Protein AF-A0A967WA20-F1 (afdb_monomer_lite)

Foldseek 3Di:
DDPVVVVVVVVCVVPVVVNVVVCVVVVVVVVVVVVVVVVVVVVVVVVVVVCVVQQADPDDDDDPPPDVVVLVVVCPPPPDPHGFDKDWDKWWKDFPPDPDTDIDIDIDGPDLVPDDHQHKAFPDFDDDDDQADEAEPLRCVVVVPDAQGWMWIDDPNDTDIGGHGTYMHGPVDDHVVVVD

Sequence (180 aa):
MSIIWRKVWRDLVDNKARTLMAVLSVGVGVFALGVIYGAYDVISSCLDDIYWETVPIHVTFWVWPSDRAAEDTVSRVPGVAAVERQVDSYFLWKLEGEAGWRDGALIARADYEAQCMGLIDLVDGHWPARHTLAVERQSARHFEIPLGTSVIVDVGGRERRLSVEGIVHDYERTPPQSGG

Radius of gyration: 28.39 Å; chains: 1; bounding box: 66×50×76 Å

Structure (mmCIF, N/CA/C/O backbone):
data_AF-A0A967WA20-F1
#
_entry.id   AF-A0A967WA20-F1
#
loop_
_atom_site.group_PDB
_atom_site.id
_atom_site.type_symbol
_atom_site.label_atom_id
_atom_site.label_alt_id
_atom_site.label_comp_id
_atom_site.label_asym_id
_atom_site.label_entity_id
_atom_site.label_seq_id
_atom_site.pdbx_PDB_ins_code
_atom_site.Cartn_x
_atom_site.Cartn_y
_atom_site.Cartn_z
_atom_site.occupancy
_atom_site.B_iso_or_equiv
_atom_site.auth_seq_id
_atom_site.auth_comp_id
_atom_site.auth_asym_id
_atom_site.auth_atom_id
_atom_site.pdbx_PDB_model_num
ATOM 1 N N . MET A 1 1 ? -40.364 -7.814 49.526 1.00 58.72 1 MET A N 1
ATOM 2 C CA . MET A 1 1 ? -39.039 -7.147 49.497 1.00 58.72 1 MET A CA 1
ATOM 3 C C . MET A 1 1 ? -38.663 -6.676 50.893 1.00 58.72 1 MET A C 1
ATOM 5 O O . MET A 1 1 ? -39.436 -5.938 51.498 1.00 58.72 1 MET A O 1
ATOM 9 N N . SER A 1 2 ? -37.534 -7.165 51.419 1.00 71.81 2 SER A N 1
ATOM 10 C CA . SER A 1 2 ? -37.112 -6.963 52.811 1.00 71.81 2 SER A CA 1
ATOM 11 C C . SER A 1 2 ? -36.859 -5.482 53.132 1.00 71.81 2 SER A C 1
ATOM 13 O O . SER A 1 2 ? -36.439 -4.702 52.278 1.00 71.81 2 SER A O 1
ATOM 15 N N . ILE A 1 3 ? -37.130 -5.092 54.380 1.00 83.56 3 ILE A N 1
ATOM 16 C CA . ILE A 1 3 ? -36.982 -3.730 54.935 1.00 83.56 3 ILE A CA 1
ATOM 17 C C . ILE A 1 3 ? -35.608 -3.101 54.635 1.00 83.56 3 ILE A C 1
ATOM 19 O O . ILE A 1 3 ? -35.506 -1.887 54.463 1.00 83.56 3 ILE A O 1
ATOM 23 N N . ILE A 1 4 ? -34.577 -3.935 54.497 1.00 84.88 4 ILE A N 1
ATOM 24 C CA . ILE A 1 4 ? -33.193 -3.546 54.213 1.00 84.88 4 ILE A CA 1
ATOM 25 C C . ILE A 1 4 ? -33.092 -2.792 52.876 1.00 84.88 4 ILE A C 1
ATOM 27 O O . ILE A 1 4 ? -32.544 -1.695 52.837 1.00 84.88 4 ILE A O 1
ATOM 31 N N . TRP A 1 5 ? -33.712 -3.298 51.805 1.00 87.31 5 TRP A N 1
ATOM 32 C CA . TRP A 1 5 ? -33.683 -2.652 50.482 1.00 87.31 5 TRP A CA 1
ATOM 33 C C . TRP A 1 5 ? -34.368 -1.284 50.461 1.00 87.31 5 TRP A C 1
ATOM 35 O O . TRP A 1 5 ? -33.935 -0.372 49.759 1.00 87.31 5 TRP A O 1
ATOM 45 N N . ARG A 1 6 ? -35.424 -1.122 51.266 1.00 81.94 6 ARG A N 1
ATOM 46 C CA . ARG A 1 6 ? -36.161 0.143 51.382 1.00 81.94 6 ARG A CA 1
ATOM 47 C C . ARG A 1 6 ? -35.356 1.204 52.140 1.00 81.94 6 ARG A C 1
ATOM 49 O O . ARG A 1 6 ? -35.516 2.390 51.869 1.00 81.94 6 ARG A O 1
ATOM 56 N N . LYS A 1 7 ? -34.492 0.780 53.071 1.00 80.25 7 LYS A N 1
ATOM 57 C CA . LYS A 1 7 ? -33.565 1.659 53.795 1.00 80.25 7 LYS A CA 1
ATOM 58 C C . LYS A 1 7 ? -32.394 2.088 52.909 1.00 80.25 7 LYS A C 1
ATOM 60 O O . LYS A 1 7 ? -32.117 3.275 52.834 1.00 80.25 7 LYS A O 1
ATOM 65 N N . VAL A 1 8 ? -31.803 1.150 52.164 1.00 82.81 8 VAL A N 1
ATOM 66 C CA . VAL A 1 8 ? -30.708 1.429 51.217 1.00 82.81 8 VAL A CA 1
ATOM 67 C C . VAL A 1 8 ? -31.125 2.458 50.159 1.00 82.81 8 VAL A C 1
ATOM 69 O O . VAL A 1 8 ? -30.409 3.429 49.939 1.00 82.81 8 VAL A O 1
ATOM 72 N N . TRP A 1 9 ? -32.310 2.308 49.556 1.00 82.81 9 TRP A N 1
ATOM 73 C CA . TRP A 1 9 ? -32.829 3.293 48.596 1.00 82.81 9 TRP A CA 1
ATOM 74 C C . TRP A 1 9 ? -33.046 4.680 49.207 1.00 82.81 9 TRP A C 1
ATOM 76 O O . TRP A 1 9 ? -32.779 5.678 48.546 1.00 82.81 9 TRP A O 1
ATOM 86 N N . ARG A 1 10 ? -33.505 4.759 50.462 1.00 80.25 10 ARG A N 1
ATOM 87 C CA . ARG A 1 10 ? -33.671 6.041 51.158 1.00 80.25 10 ARG A CA 1
ATOM 88 C C . ARG A 1 10 ? -32.323 6.714 51.419 1.00 80.25 10 ARG A C 1
ATOM 90 O O . ARG A 1 10 ? -32.179 7.880 51.081 1.00 80.25 10 ARG A O 1
ATOM 97 N N . ASP A 1 11 ? -31.327 5.968 51.899 1.00 78.62 11 ASP A N 1
ATOM 98 C CA . ASP A 1 11 ? -29.974 6.496 52.140 1.00 78.62 11 ASP A CA 1
ATOM 99 C C . ASP A 1 11 ? -29.291 6.980 50.844 1.00 78.62 11 ASP A C 1
ATOM 101 O O . ASP A 1 11 ? -28.610 8.009 50.843 1.00 78.62 11 ASP A O 1
ATOM 105 N N . LEU A 1 12 ? -29.504 6.277 49.721 1.00 79.69 12 LEU A N 1
ATOM 106 C CA . LEU A 1 12 ? -29.020 6.681 48.391 1.00 79.69 12 LEU A CA 1
ATOM 107 C C . LEU A 1 12 ? -29.676 7.987 47.911 1.00 79.69 12 LEU A C 1
ATOM 109 O O . LEU A 1 12 ? -29.004 8.825 47.303 1.00 79.69 12 LEU A O 1
ATOM 113 N N . VAL A 1 13 ? -30.975 8.158 48.190 1.00 80.56 13 VAL A N 1
ATOM 114 C CA . VAL A 1 13 ? -31.768 9.343 47.824 1.00 80.56 13 VAL A CA 1
ATOM 115 C C . VAL A 1 13 ? -31.498 10.530 48.754 1.00 80.56 13 VAL A C 1
ATOM 117 O O . VAL A 1 13 ? -31.596 11.662 48.291 1.00 80.56 13 VAL A O 1
ATOM 120 N N . ASP A 1 14 ? -31.112 10.317 50.012 1.00 82.75 14 ASP A N 1
ATOM 121 C CA . ASP A 1 14 ? -30.745 11.408 50.926 1.00 82.75 14 ASP A CA 1
ATOM 122 C C . ASP A 1 14 ? -29.341 11.968 50.616 1.00 82.75 14 ASP A C 1
ATOM 124 O O . ASP A 1 14 ? -29.120 13.174 50.708 1.00 82.75 14 ASP A O 1
ATOM 128 N N . ASN A 1 15 ? -28.404 11.138 50.134 1.00 82.81 15 ASN A N 1
ATOM 129 C CA . ASN A 1 15 ? -27.039 11.548 49.760 1.00 82.81 15 ASN A CA 1
ATOM 130 C C . ASN A 1 15 ? -26.805 11.610 48.236 1.00 82.81 15 ASN A C 1
ATOM 132 O O . ASN A 1 15 ? -25.805 11.097 47.721 1.00 82.81 15 ASN A O 1
ATOM 136 N N . LYS A 1 16 ? -27.708 12.271 47.498 1.00 79.94 16 LYS A N 1
ATOM 137 C CA . LYS A 1 16 ? -27.734 12.287 46.016 1.00 79.94 16 LYS A CA 1
ATOM 138 C C . LYS A 1 16 ? -26.398 12.649 45.368 1.00 79.94 16 LYS A C 1
ATOM 140 O O . LYS A 1 16 ? -25.988 11.985 44.425 1.00 79.94 16 LYS A O 1
ATOM 145 N N . ALA A 1 17 ? -25.709 13.674 45.875 1.00 84.62 17 ALA A N 1
ATOM 146 C CA . ALA A 1 17 ? -24.453 14.144 45.288 1.00 84.62 17 ALA A CA 1
ATOM 147 C C . ALA A 1 17 ? -23.333 13.093 45.383 1.00 84.62 17 ALA A C 1
ATOM 149 O O . ALA A 1 17 ? -22.629 12.844 44.407 1.00 84.62 17 ALA A O 1
ATOM 150 N N . ARG A 1 18 ? -23.198 12.431 46.541 1.00 86.00 18 ARG A N 1
ATOM 151 C CA . ARG A 1 18 ? -22.173 11.399 46.760 1.00 86.00 18 ARG A CA 1
ATOM 152 C C . ARG A 1 18 ? -22.456 10.156 45.922 1.00 86.00 18 ARG A C 1
ATOM 154 O O . ARG A 1 18 ? -21.551 9.640 45.274 1.00 86.00 18 ARG A O 1
ATOM 161 N N . THR A 1 19 ? -23.709 9.710 45.908 1.00 87.56 19 THR A N 1
ATOM 162 C CA . THR A 1 19 ? -24.143 8.569 45.096 1.00 87.56 19 THR A CA 1
ATOM 163 C C . THR A 1 19 ? -23.937 8.836 43.607 1.00 87.56 19 THR A C 1
ATOM 165 O O . THR A 1 19 ? -23.400 7.984 42.906 1.00 87.56 19 THR A O 1
ATOM 168 N N . LEU A 1 20 ? -24.303 10.028 43.124 1.00 89.75 20 LEU A N 1
ATOM 169 C CA . LEU A 1 20 ? -24.154 10.398 41.718 1.00 89.75 20 LEU A CA 1
ATOM 170 C C . LEU A 1 20 ? -22.684 10.413 41.285 1.00 89.75 20 LEU A C 1
ATOM 172 O O . LEU A 1 20 ? -22.360 9.845 40.249 1.00 89.75 20 LEU A O 1
ATOM 176 N N . MET A 1 21 ? -21.792 11.001 42.088 1.00 90.12 21 MET A N 1
ATOM 177 C CA . MET A 1 21 ? -20.352 11.004 41.801 1.00 90.12 21 MET A CA 1
ATOM 178 C C . MET A 1 21 ? -19.774 9.587 41.741 1.00 90.12 21 MET A C 1
ATOM 180 O O . MET A 1 21 ? -18.986 9.281 40.849 1.00 90.12 21 MET A O 1
ATOM 184 N N . ALA A 1 22 ? -20.187 8.704 42.655 1.00 92.25 22 ALA A N 1
ATOM 185 C CA . ALA A 1 22 ? -19.751 7.311 42.650 1.00 92.25 22 ALA A CA 1
ATOM 186 C C . ALA A 1 22 ? -20.237 6.563 41.397 1.00 92.25 22 ALA A C 1
ATOM 188 O O . ALA A 1 22 ? -19.446 5.890 40.738 1.00 92.25 22 ALA A O 1
ATOM 189 N N . VAL A 1 23 ? -21.513 6.722 41.031 1.00 93.81 23 VAL A N 1
ATOM 190 C CA . VAL A 1 23 ? -22.091 6.106 39.825 1.00 93.81 23 VAL A CA 1
ATOM 191 C C . VAL A 1 23 ? -21.434 6.646 38.558 1.00 93.81 23 VAL A C 1
ATOM 193 O O . VAL A 1 23 ? -21.112 5.859 37.676 1.00 93.81 23 VAL A O 1
ATOM 196 N N . LEU A 1 24 ? -21.185 7.955 38.471 1.00 95.38 24 LEU A N 1
ATOM 197 C CA . LEU A 1 24 ? -20.486 8.556 37.333 1.00 95.38 24 LEU A CA 1
ATOM 198 C C . LEU A 1 24 ? -19.042 8.064 37.229 1.00 95.38 24 LEU A C 1
ATOM 200 O O . LEU A 1 24 ? -18.604 7.751 36.132 1.00 95.38 24 LEU A O 1
ATOM 204 N N . SER A 1 25 ? -18.323 7.935 38.345 1.00 96.38 25 SER A N 1
ATOM 205 C CA . SER A 1 25 ? -16.953 7.407 38.352 1.00 96.38 25 SER A CA 1
ATOM 206 C C . SER A 1 25 ? -16.892 5.978 37.798 1.00 96.38 25 SER A C 1
ATOM 208 O O . SER A 1 25 ? -16.121 5.691 36.881 1.00 96.38 25 SER A O 1
AT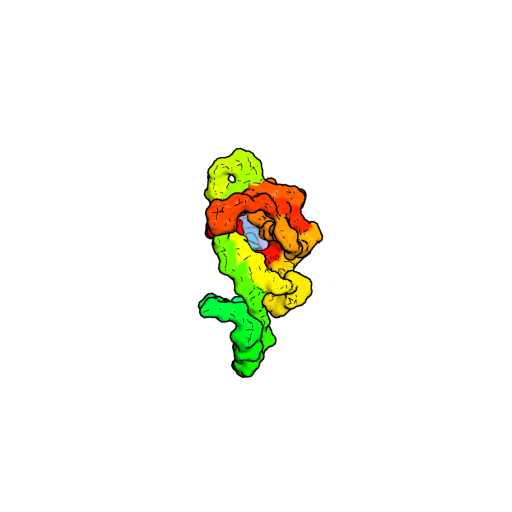OM 210 N N . VAL A 1 26 ? -17.777 5.097 38.278 1.00 96.25 26 VAL A N 1
ATOM 211 C CA . VAL A 1 26 ? -17.884 3.722 37.764 1.00 96.25 26 VAL A CA 1
ATOM 212 C C . VAL A 1 26 ? -18.357 3.715 36.308 1.00 96.25 26 VAL A C 1
ATOM 214 O O . VAL A 1 26 ? -17.804 2.988 35.486 1.00 96.25 26 VAL A O 1
ATOM 217 N N . GLY A 1 27 ? -19.344 4.547 35.970 1.00 97.44 27 GLY A N 1
ATOM 218 C CA . GLY A 1 27 ? -19.904 4.653 34.625 1.00 97.44 27 GLY A CA 1
ATOM 219 C C . GLY A 1 27 ? -18.874 5.096 33.590 1.00 97.44 27 GLY A C 1
ATOM 220 O O . GLY A 1 27 ? -18.773 4.471 32.541 1.00 97.44 27 GLY A O 1
ATOM 221 N N . VAL A 1 28 ? -18.062 6.109 33.902 1.00 97.81 28 VAL A N 1
ATOM 222 C CA . VAL A 1 28 ? -16.959 6.565 33.042 1.00 97.81 28 VAL A CA 1
ATOM 223 C C . VAL A 1 28 ? -15.910 5.467 32.881 1.00 97.81 28 VAL A C 1
ATOM 225 O O . VAL A 1 28 ? -15.443 5.248 31.768 1.00 97.81 28 VAL A O 1
ATOM 228 N N . GLY A 1 29 ? -15.579 4.735 33.951 1.00 97.19 29 GLY A N 1
ATOM 229 C CA . GLY A 1 29 ? -14.639 3.614 33.880 1.00 97.19 29 GLY A CA 1
ATOM 230 C C . GLY A 1 29 ? -15.113 2.498 32.944 1.00 97.19 29 GLY A C 1
ATOM 231 O O . GLY A 1 29 ? -14.375 2.074 32.057 1.00 97.19 29 GLY A O 1
ATOM 232 N N . VAL A 1 30 ? -16.364 2.056 33.089 1.00 97.19 30 VAL A N 1
ATOM 233 C CA . VAL A 1 30 ? -16.944 1.010 32.229 1.00 97.19 30 VAL A CA 1
ATOM 234 C C . VAL A 1 30 ? -17.129 1.506 30.793 1.00 97.19 30 VAL A C 1
ATOM 236 O O . VAL A 1 30 ? -16.850 0.765 29.852 1.00 97.19 30 VAL A O 1
ATOM 239 N N . PHE A 1 31 ? -17.544 2.761 30.607 1.00 97.50 31 PHE A N 1
ATOM 240 C CA . PHE A 1 31 ? -17.657 3.374 29.285 1.00 97.50 31 PHE A CA 1
ATOM 241 C C . PHE A 1 31 ? -16.303 3.427 28.572 1.00 97.50 31 PHE A C 1
ATOM 243 O O . PHE A 1 31 ? -16.213 3.026 27.415 1.00 97.50 31 PHE A O 1
ATOM 250 N N . ALA A 1 32 ? -15.244 3.853 29.267 1.00 97.81 32 ALA A N 1
ATOM 251 C CA . ALA A 1 32 ? -13.896 3.889 28.711 1.00 97.81 32 ALA A CA 1
ATOM 252 C C . ALA A 1 32 ? -13.434 2.496 28.257 1.00 97.81 32 ALA A C 1
ATOM 254 O O . ALA A 1 32 ? -12.915 2.364 27.153 1.00 97.81 32 ALA A O 1
ATOM 255 N N . LEU A 1 33 ? -13.687 1.451 29.053 1.00 97.75 33 LEU A N 1
ATOM 256 C CA . LEU A 1 33 ? -13.398 0.070 28.650 1.00 97.75 33 LEU A CA 1
ATOM 257 C C . LEU A 1 33 ? -14.186 -0.333 27.398 1.00 97.75 33 LEU A C 1
ATOM 259 O O . LEU A 1 33 ? -13.605 -0.887 26.470 1.00 97.75 33 LEU A O 1
ATOM 263 N N . GLY A 1 34 ? -15.483 -0.015 27.340 1.00 97.44 34 GLY A N 1
ATOM 264 C CA . GLY A 1 34 ? -16.317 -0.291 26.168 1.00 97.44 34 GLY A CA 1
ATOM 265 C C . GLY A 1 34 ? -15.801 0.389 24.898 1.00 97.44 34 GLY A C 1
ATOM 266 O O . GLY A 1 34 ? -15.741 -0.245 23.849 1.00 97.44 34 GLY A O 1
ATOM 267 N N . VAL A 1 35 ? -15.364 1.648 24.999 1.00 97.88 35 VAL A N 1
ATOM 268 C CA . VAL A 1 35 ? -14.760 2.380 23.876 1.00 97.88 35 VAL A CA 1
ATOM 269 C C . VAL A 1 35 ? -13.436 1.749 23.450 1.00 97.88 35 VAL A C 1
ATOM 271 O O . VAL A 1 35 ? -13.215 1.591 22.255 1.00 97.88 35 VAL A O 1
ATOM 274 N N . ILE A 1 36 ? -12.574 1.357 24.393 1.00 97.50 36 ILE A N 1
ATOM 275 C CA . ILE A 1 36 ? -11.279 0.730 24.079 1.00 97.50 36 ILE A CA 1
ATOM 276 C C . ILE A 1 36 ? -11.483 -0.594 23.339 1.00 97.50 36 ILE A C 1
ATOM 278 O O . ILE A 1 36 ? -10.894 -0.793 22.279 1.00 97.50 36 ILE A O 1
ATOM 282 N N . TYR A 1 37 ? -12.331 -1.482 23.863 1.00 97.69 37 TYR A N 1
ATOM 283 C CA . TYR A 1 37 ? -12.590 -2.771 23.220 1.00 97.69 37 TYR A CA 1
ATOM 284 C C . TYR A 1 37 ? -13.328 -2.617 21.890 1.00 97.69 37 TYR A C 1
ATOM 286 O O . TYR A 1 37 ? -12.989 -3.305 20.934 1.00 97.69 37 TYR A O 1
ATOM 294 N N . GLY A 1 38 ? -14.281 -1.686 21.800 1.00 96.94 38 GLY A N 1
ATOM 295 C CA . GLY A 1 38 ? -14.970 -1.395 20.545 1.00 96.94 38 GLY A CA 1
ATOM 296 C C . GLY A 1 38 ? -14.025 -0.846 19.476 1.00 96.94 38 GLY A C 1
ATOM 297 O O . GLY A 1 38 ? -14.076 -1.276 18.330 1.00 96.94 38 GLY A O 1
ATOM 298 N N . ALA A 1 39 ? -13.121 0.063 19.847 1.00 96.94 39 ALA A N 1
ATOM 299 C CA . ALA A 1 39 ? -12.110 0.577 18.930 1.00 96.94 39 ALA A CA 1
ATOM 300 C C . ALA A 1 39 ? -11.133 -0.521 18.488 1.00 96.94 39 ALA A C 1
ATOM 302 O O . ALA A 1 39 ? -10.791 -0.580 17.311 1.00 96.94 39 ALA A O 1
ATOM 303 N N . TYR A 1 40 ? -10.712 -1.394 19.408 1.00 96.62 40 TYR A N 1
ATOM 304 C CA . TYR A 1 40 ? -9.846 -2.528 19.088 1.00 96.62 40 TYR A CA 1
ATOM 305 C C . TYR A 1 40 ? -10.489 -3.453 18.050 1.00 96.62 40 TYR A C 1
ATOM 307 O O . TYR A 1 40 ? -9.868 -3.738 17.035 1.00 96.62 40 TYR A O 1
ATOM 315 N N . ASP A 1 41 ? -11.745 -3.848 18.262 1.00 96.69 41 ASP A N 1
ATOM 316 C CA . ASP A 1 41 ? -12.470 -4.756 17.366 1.00 96.69 41 ASP A CA 1
ATOM 317 C C . ASP A 1 41 ? -12.628 -4.173 15.952 1.00 96.69 41 ASP A C 1
ATOM 319 O O . ASP A 1 41 ? -12.353 -4.840 14.954 1.00 96.69 41 ASP A O 1
ATOM 323 N N . VAL A 1 42 ? -12.978 -2.883 15.865 1.00 96.44 42 VAL A N 1
ATOM 324 C CA . VAL A 1 42 ? -13.100 -2.169 14.586 1.00 96.44 42 VAL A CA 1
ATOM 325 C C . VAL A 1 42 ? -11.754 -2.057 13.873 1.00 96.44 42 VAL A C 1
ATOM 327 O O . VAL A 1 42 ? -11.681 -2.306 12.671 1.00 96.44 42 VAL A O 1
ATOM 330 N N . ILE A 1 43 ? -10.688 -1.679 14.586 1.00 95.81 43 ILE A N 1
ATOM 331 C CA . ILE A 1 43 ? -9.356 -1.523 13.986 1.00 95.81 43 ILE A CA 1
ATOM 332 C C . ILE A 1 43 ? -8.823 -2.876 13.517 1.00 95.81 43 ILE A C 1
ATOM 334 O O . ILE A 1 43 ? -8.343 -2.966 12.393 1.00 95.81 43 ILE A O 1
ATOM 338 N N . SER A 1 44 ? -8.921 -3.919 14.343 1.00 94.75 44 SER A N 1
ATOM 339 C CA . SER A 1 44 ? -8.454 -5.260 13.989 1.00 94.75 44 SER A CA 1
ATOM 340 C C . SER A 1 44 ? -9.194 -5.817 12.778 1.00 94.75 44 SER A C 1
ATOM 342 O O . SER A 1 44 ? -8.541 -6.261 11.842 1.00 94.75 44 SER A O 1
ATOM 344 N N . SER A 1 45 ? -10.524 -5.708 12.748 1.00 94.50 45 SER A N 1
ATOM 345 C CA . SER A 1 45 ? -11.314 -6.194 11.609 1.00 94.50 45 SER A CA 1
ATOM 346 C C . SER A 1 45 ? -10.967 -5.445 10.320 1.00 94.50 45 SER A C 1
ATOM 348 O O . SER A 1 45 ? -10.744 -6.059 9.286 1.00 94.50 45 SER A O 1
ATOM 350 N N . CYS A 1 46 ? -10.835 -4.117 10.393 1.00 92.81 46 CYS A N 1
ATOM 351 C CA . CYS A 1 46 ? -10.460 -3.295 9.243 1.00 92.81 46 CYS A CA 1
ATOM 352 C C . CYS A 1 46 ? -9.051 -3.626 8.724 1.00 92.81 46 CYS A C 1
ATOM 354 O O . CYS A 1 46 ? -8.831 -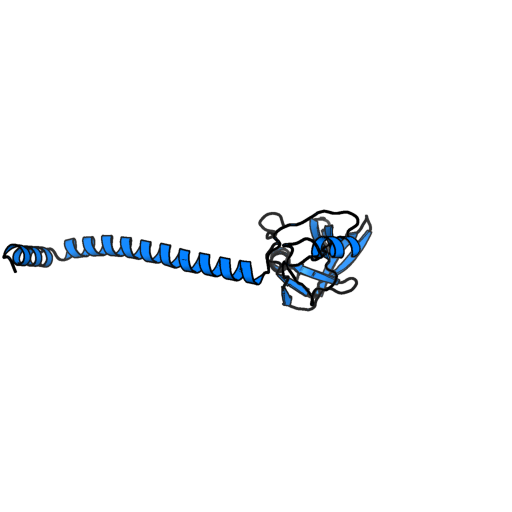3.675 7.518 1.00 92.81 46 CYS A O 1
ATOM 356 N N . LEU A 1 47 ? -8.089 -3.863 9.623 1.00 89.94 47 LEU A N 1
ATOM 357 C CA . LEU A 1 47 ? -6.733 -4.252 9.233 1.00 89.94 47 LEU A CA 1
ATOM 358 C C . LEU A 1 47 ? -6.695 -5.636 8.585 1.00 89.94 47 LEU A C 1
ATOM 360 O O . LEU A 1 47 ? -5.961 -5.807 7.616 1.00 89.94 47 LEU A O 1
ATOM 364 N N . ASP A 1 48 ? -7.476 -6.593 9.087 1.00 90.38 48 ASP A N 1
ATOM 365 C CA . ASP A 1 48 ? -7.580 -7.925 8.489 1.00 90.38 48 ASP A CA 1
ATOM 366 C C . ASP A 1 48 ? -8.212 -7.855 7.092 1.00 90.38 48 ASP A C 1
ATOM 368 O O . ASP A 1 48 ? -7.685 -8.460 6.157 1.00 90.38 48 ASP A O 1
ATOM 372 N N . ASP A 1 49 ? -9.285 -7.078 6.926 1.00 89.62 49 ASP A N 1
ATOM 373 C CA . ASP A 1 49 ? -9.933 -6.877 5.627 1.00 89.62 49 ASP A CA 1
ATOM 374 C C . ASP A 1 49 ? -8.950 -6.271 4.613 1.00 89.62 49 ASP A C 1
ATOM 376 O O . ASP A 1 49 ? -8.738 -6.841 3.541 1.00 89.62 49 ASP A O 1
ATOM 380 N N . ILE A 1 50 ? -8.263 -5.183 4.986 1.00 86.25 50 ILE A N 1
ATOM 381 C CA . ILE A 1 50 ? -7.238 -4.553 4.139 1.00 86.25 50 ILE A CA 1
ATOM 382 C C . ILE A 1 50 ? -6.116 -5.547 3.822 1.00 86.25 50 ILE A C 1
ATOM 384 O O . ILE A 1 50 ? -5.667 -5.629 2.682 1.00 86.25 50 ILE A O 1
ATOM 388 N N . TYR A 1 51 ? -5.655 -6.321 4.808 1.00 85.56 51 TYR A N 1
ATOM 389 C CA . TYR A 1 51 ? -4.587 -7.295 4.600 1.00 85.56 51 TYR A CA 1
ATOM 390 C C . TYR A 1 51 ? -4.972 -8.332 3.540 1.00 85.56 51 TYR A C 1
ATOM 392 O O . TYR A 1 51 ? -4.183 -8.593 2.633 1.00 85.56 51 TYR A O 1
ATOM 400 N N . TRP A 1 52 ? -6.186 -8.883 3.595 1.00 86.88 52 TRP A N 1
ATOM 401 C CA . TRP A 1 52 ? -6.636 -9.886 2.627 1.00 86.88 52 TRP A CA 1
ATOM 402 C C . TRP A 1 52 ? -6.987 -9.309 1.251 1.00 86.88 52 TRP A C 1
ATOM 404 O O . TRP A 1 52 ? -6.786 -10.003 0.253 1.00 86.88 52 TRP A O 1
ATOM 414 N N . GLU A 1 53 ? -7.440 -8.055 1.168 1.00 86.62 53 GLU A N 1
ATOM 415 C CA . GLU A 1 53 ? -7.695 -7.363 -0.106 1.00 86.62 53 GLU A CA 1
ATOM 416 C C . GLU A 1 53 ? -6.424 -7.195 -0.952 1.00 86.62 53 GLU A C 1
ATOM 418 O O . GLU A 1 53 ? -6.492 -7.241 -2.179 1.00 86.62 53 GLU A O 1
ATOM 423 N N . THR A 1 54 ? -5.252 -7.087 -0.318 1.00 82.88 54 THR A N 1
ATOM 424 C CA . THR A 1 54 ? -3.967 -6.930 -1.030 1.00 82.88 54 THR A CA 1
ATOM 425 C C . THR A 1 54 ? -3.430 -8.219 -1.654 1.00 82.88 54 THR A C 1
ATOM 427 O O . THR A 1 54 ? -2.470 -8.163 -2.423 1.00 82.88 54 THR A O 1
ATOM 430 N N . VAL A 1 55 ? -4.031 -9.378 -1.345 1.00 89.38 55 VAL A N 1
ATOM 431 C CA . VAL A 1 55 ? -3.522 -10.714 -1.711 1.00 89.38 55 VAL A CA 1
ATOM 432 C C . VAL A 1 55 ? -2.040 -10.850 -1.309 1.00 89.38 55 VAL A C 1
ATOM 434 O O . VAL A 1 55 ? -1.149 -10.821 -2.161 1.00 89.38 55 VAL A O 1
ATOM 437 N N . PRO A 1 56 ? -1.754 -10.946 -0.000 1.00 85.88 56 PRO A N 1
ATOM 438 C CA . PRO A 1 56 ? -0.432 -10.676 0.554 1.00 85.88 56 PRO A CA 1
ATOM 439 C C . PRO A 1 56 ? 0.619 -11.687 0.093 1.00 85.88 56 PRO A C 1
ATOM 441 O O . PRO A 1 56 ? 0.355 -12.891 -0.014 1.00 85.88 56 PRO A O 1
ATOM 444 N N . ILE A 1 57 ? 1.850 -11.217 -0.113 1.00 88.31 57 ILE A N 1
ATOM 445 C CA . ILE A 1 57 ? 2.962 -12.091 -0.483 1.00 88.31 57 ILE A CA 1
ATOM 446 C C . ILE A 1 57 ? 3.451 -12.848 0.758 1.00 88.31 57 ILE A C 1
ATOM 448 O O . ILE A 1 57 ? 3.996 -12.280 1.703 1.00 88.31 57 ILE A O 1
ATOM 452 N N . HIS A 1 58 ? 3.279 -14.171 0.761 1.00 88.50 58 HIS A N 1
ATOM 453 C CA . HIS A 1 58 ? 3.706 -15.009 1.888 1.00 88.50 58 HIS A CA 1
ATOM 454 C C . HIS A 1 58 ? 5.195 -15.361 1.863 1.00 88.50 58 HIS A C 1
ATOM 456 O O . HIS A 1 58 ? 5.798 -15.580 2.915 1.00 88.50 58 HIS A O 1
ATOM 462 N N . VAL A 1 59 ? 5.785 -15.480 0.671 1.00 88.19 59 VAL A N 1
ATOM 463 C CA . VAL A 1 59 ? 7.179 -15.897 0.499 1.00 88.19 59 VAL A CA 1
ATOM 464 C C . VAL A 1 59 ? 7.798 -15.145 -0.670 1.00 88.19 59 VAL A C 1
ATOM 466 O O . VAL A 1 59 ? 7.340 -15.267 -1.802 1.00 88.19 59 VAL A O 1
ATOM 469 N N . THR A 1 60 ? 8.894 -14.441 -0.396 1.00 88.75 60 THR A N 1
ATOM 470 C CA . THR A 1 60 ? 9.678 -13.728 -1.408 1.00 88.75 60 THR A CA 1
ATOM 471 C C . THR A 1 60 ? 11.024 -14.413 -1.588 1.00 88.75 60 THR A C 1
ATOM 473 O O . THR A 1 60 ? 11.764 -14.617 -0.623 1.00 88.75 60 THR A O 1
ATOM 476 N N . PHE A 1 61 ? 11.365 -14.747 -2.831 1.00 87.12 61 PHE A N 1
ATOM 477 C CA . PHE A 1 61 ? 12.668 -15.304 -3.178 1.00 87.12 61 PHE A CA 1
ATOM 478 C C . PHE A 1 61 ? 13.484 -14.306 -3.992 1.00 87.12 61 PHE A C 1
ATOM 480 O O . PHE A 1 61 ? 13.035 -13.799 -5.016 1.00 87.12 61 PHE A O 1
ATOM 487 N N . TRP A 1 62 ? 14.728 -14.093 -3.573 1.00 85.69 62 TRP A N 1
ATOM 488 C CA . TRP A 1 62 ? 15.705 -13.310 -4.320 1.00 85.69 62 TRP A CA 1
ATOM 489 C C . TRP A 1 62 ? 16.523 -14.246 -5.199 1.00 85.69 62 TRP A C 1
ATOM 491 O O . TRP A 1 62 ? 17.413 -14.945 -4.714 1.00 85.69 62 TRP A O 1
ATOM 501 N N . VAL A 1 63 ? 16.196 -14.295 -6.490 1.00 84.50 63 VAL A N 1
ATOM 502 C CA . VAL A 1 63 ? 16.829 -15.216 -7.441 1.00 84.50 63 VAL A CA 1
ATOM 503 C C . VAL A 1 63 ? 17.363 -14.448 -8.640 1.00 84.50 63 VAL A C 1
ATOM 505 O O . VAL A 1 63 ? 16.701 -13.562 -9.179 1.00 84.50 63 VAL A O 1
ATOM 508 N N . TRP A 1 64 ? 18.565 -14.821 -9.075 1.00 78.94 64 TRP A N 1
ATOM 509 C CA . TRP A 1 64 ? 19.161 -14.345 -10.314 1.00 78.94 64 TRP A CA 1
ATOM 510 C C . TRP A 1 64 ? 19.697 -15.536 -11.118 1.00 78.94 64 TRP A C 1
ATOM 512 O O . TRP A 1 64 ? 20.537 -16.271 -10.592 1.00 78.94 64 TRP A O 1
ATOM 522 N N . PRO A 1 65 ? 19.284 -15.734 -12.383 1.00 79.25 65 PRO A N 1
ATOM 523 C CA . PRO A 1 65 ? 18.295 -14.966 -13.150 1.00 79.25 65 PRO A CA 1
ATOM 524 C C . PRO A 1 65 ? 16.839 -15.296 -12.762 1.00 79.25 65 PRO A C 1
ATOM 526 O O . PRO A 1 65 ? 16.527 -16.438 -12.438 1.00 79.25 65 PRO A O 1
ATOM 529 N N . SER A 1 66 ? 15.943 -14.306 -12.835 1.00 77.81 66 SER A N 1
ATOM 530 C CA . SER A 1 66 ? 14.492 -14.501 -12.698 1.00 77.81 66 SER A CA 1
ATOM 531 C C . SER A 1 66 ? 13.848 -14.630 -14.083 1.00 77.81 66 SER A C 1
ATOM 533 O O . SER A 1 66 ? 13.438 -13.651 -14.710 1.00 77.81 66 SER A O 1
ATOM 535 N N . ASP A 1 67 ? 13.827 -15.851 -14.614 1.00 83.19 67 ASP A N 1
ATOM 536 C CA . ASP A 1 67 ? 13.196 -16.164 -15.895 1.00 83.19 67 ASP A CA 1
ATOM 537 C C . ASP A 1 67 ? 11.786 -16.752 -15.714 1.00 83.19 67 ASP A C 1
ATOM 539 O O . ASP A 1 67 ? 11.392 -17.182 -14.630 1.00 83.19 67 ASP A O 1
ATOM 543 N N . ARG A 1 68 ? 11.001 -16.772 -16.799 1.00 83.25 68 ARG A N 1
ATOM 544 C CA . ARG A 1 68 ? 9.663 -17.390 -16.784 1.00 83.25 68 ARG A CA 1
ATOM 545 C C . ARG A 1 68 ? 9.712 -18.893 -16.492 1.00 83.25 68 ARG A C 1
ATOM 547 O O . ARG A 1 68 ? 8.751 -19.439 -15.971 1.00 83.25 68 ARG A O 1
ATOM 554 N N . ALA A 1 69 ? 10.818 -19.569 -16.807 1.00 85.31 69 ALA A N 1
ATOM 555 C CA . ALA A 1 69 ? 10.954 -20.997 -16.532 1.00 85.31 69 ALA A CA 1
ATOM 556 C C . ALA A 1 69 ? 11.025 -21.288 -15.022 1.00 85.31 69 ALA A C 1
ATOM 558 O O . ALA A 1 69 ? 10.443 -22.275 -14.564 1.00 85.31 69 ALA A O 1
ATOM 559 N N . ALA A 1 70 ? 11.695 -20.433 -14.241 1.00 83.38 70 ALA A N 1
ATOM 560 C CA . ALA A 1 70 ? 11.695 -20.527 -12.784 1.00 83.38 70 ALA A CA 1
ATOM 561 C C . ALA A 1 70 ? 10.288 -20.315 -12.200 1.00 83.38 70 ALA A C 1
ATOM 56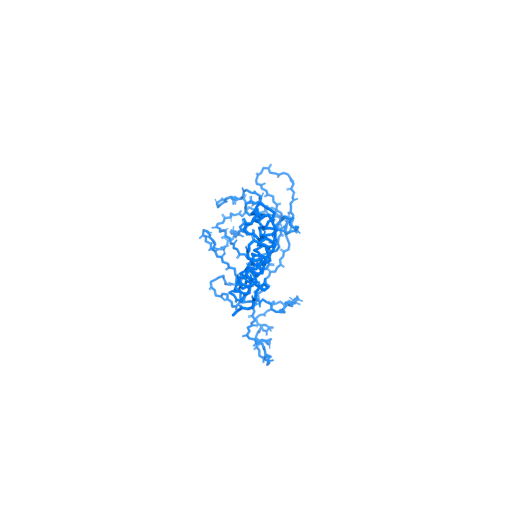3 O O . ALA A 1 70 ? 9.847 -21.108 -11.369 1.00 83.38 70 ALA A O 1
ATOM 564 N N . GLU A 1 71 ? 9.558 -19.309 -12.685 1.00 85.81 71 GLU A N 1
ATOM 565 C CA . GLU A 1 71 ? 8.166 -19.029 -12.299 1.00 85.81 71 GLU A CA 1
ATOM 566 C C . GLU A 1 71 ? 7.236 -20.227 -12.583 1.00 85.81 71 GLU A C 1
ATOM 568 O O . GLU A 1 71 ? 6.534 -20.711 -11.691 1.00 85.81 71 GLU A O 1
ATOM 573 N N . ASP A 1 72 ? 7.317 -20.794 -13.791 1.00 87.19 72 ASP A N 1
ATOM 574 C CA . ASP A 1 72 ? 6.570 -21.992 -14.201 1.00 87.19 72 ASP A CA 1
ATOM 575 C C . ASP A 1 72 ? 6.925 -23.235 -13.371 1.00 87.19 72 ASP A C 1
ATOM 577 O O . ASP A 1 72 ? 6.117 -24.154 -13.224 1.00 87.19 72 ASP A O 1
ATOM 581 N N . THR A 1 73 ? 8.148 -23.304 -12.848 1.00 88.31 73 THR A N 1
ATOM 582 C CA . THR A 1 73 ? 8.588 -24.425 -12.013 1.00 88.31 73 THR A CA 1
ATOM 583 C C . THR A 1 73 ? 8.007 -24.312 -10.608 1.00 88.31 73 THR A C 1
ATOM 585 O O . THR A 1 73 ? 7.495 -25.298 -10.078 1.00 88.31 73 THR A O 1
ATOM 588 N N . VAL A 1 74 ? 8.049 -23.115 -10.015 1.00 88.00 74 VAL A N 1
ATOM 589 C CA . VAL A 1 74 ? 7.529 -22.866 -8.662 1.00 88.00 74 VAL A CA 1
ATOM 590 C C . VAL A 1 74 ? 6.004 -22.964 -8.633 1.00 88.00 74 VAL A C 1
ATOM 592 O O . VAL A 1 74 ? 5.458 -23.563 -7.711 1.00 88.00 74 VAL A O 1
ATOM 595 N N . SER A 1 75 ? 5.310 -22.479 -9.666 1.00 89.00 75 SER A N 1
ATOM 596 C CA . SER A 1 75 ? 3.842 -22.566 -9.755 1.00 89.00 75 SER A CA 1
ATOM 597 C C . SER A 1 75 ? 3.307 -24.003 -9.810 1.00 89.00 75 SER A C 1
ATOM 599 O O . SER A 1 75 ? 2.148 -24.244 -9.483 1.00 89.00 75 SER A O 1
ATOM 601 N N . ARG A 1 76 ? 4.142 -24.987 -10.176 1.00 92.00 76 ARG A N 1
ATOM 602 C CA . ARG A 1 76 ? 3.784 -26.419 -10.181 1.00 92.00 76 ARG A CA 1
ATOM 603 C C . ARG A 1 76 ? 4.001 -27.113 -8.838 1.00 92.00 76 ARG A C 1
ATOM 605 O O . ARG A 1 76 ? 3.643 -28.285 -8.705 1.00 92.00 76 ARG A O 1
ATOM 612 N N . VAL A 1 77 ? 4.607 -26.444 -7.858 1.00 92.88 77 VAL A N 1
ATOM 613 C CA . VAL A 1 77 ? 4.824 -27.019 -6.529 1.00 92.88 77 VAL A CA 1
ATOM 614 C C . VAL A 1 77 ? 3.473 -27.139 -5.810 1.00 92.88 77 VAL A C 1
ATOM 616 O O . VAL A 1 77 ? 2.746 -26.150 -5.702 1.00 92.88 77 VAL A O 1
ATOM 619 N N . PRO A 1 78 ? 3.108 -28.327 -5.289 1.00 91.94 78 PRO A N 1
ATOM 620 C CA . PRO A 1 78 ? 1.859 -28.495 -4.557 1.00 91.94 78 PRO A CA 1
ATOM 621 C C . PRO A 1 78 ? 1.764 -27.532 -3.365 1.00 91.94 78 PRO A C 1
ATOM 623 O O . PRO A 1 78 ? 2.669 -27.482 -2.535 1.00 91.94 78 PRO A O 1
ATOM 626 N N . GLY A 1 79 ? 0.653 -26.798 -3.272 1.00 90.00 79 GLY A N 1
ATOM 627 C CA . GLY A 1 79 ? 0.408 -25.810 -2.214 1.00 90.00 79 GLY A CA 1
ATOM 628 C C . GLY A 1 79 ? 0.759 -24.365 -2.584 1.00 90.00 79 GLY A C 1
ATOM 629 O O . GLY A 1 79 ? 0.443 -23.466 -1.811 1.00 90.00 79 GLY A O 1
ATOM 630 N N . VAL A 1 80 ? 1.353 -24.120 -3.756 1.00 90.94 80 VAL A N 1
ATOM 631 C CA . VAL A 1 80 ? 1.560 -22.763 -4.282 1.00 90.94 80 VAL A CA 1
ATOM 632 C C . VAL A 1 80 ? 0.283 -22.285 -4.975 1.00 90.94 80 VAL A C 1
ATOM 634 O O . VAL A 1 80 ? -0.197 -22.931 -5.904 1.00 90.94 80 VAL A O 1
ATOM 637 N N . ALA A 1 81 ? -0.282 -21.169 -4.507 1.00 90.56 81 ALA A N 1
ATOM 638 C CA . ALA A 1 81 ? -1.514 -20.602 -5.062 1.00 90.56 81 ALA A CA 1
ATOM 639 C C . ALA A 1 81 ? -1.258 -19.733 -6.304 1.00 90.56 81 ALA A C 1
ATOM 641 O O . ALA A 1 81 ? -1.979 -19.833 -7.292 1.00 90.56 81 ALA A O 1
ATOM 642 N N . ALA A 1 82 ? -0.221 -18.899 -6.253 1.00 89.75 82 ALA A N 1
ATOM 643 C CA . ALA A 1 82 ? 0.191 -18.016 -7.333 1.00 89.75 82 ALA A CA 1
ATOM 644 C C . ALA A 1 82 ? 1.700 -17.754 -7.232 1.00 89.75 82 ALA A C 1
ATOM 646 O O . ALA A 1 82 ? 2.302 -17.970 -6.176 1.00 89.75 82 ALA A O 1
ATOM 647 N N . VAL A 1 83 ? 2.303 -17.295 -8.327 1.00 90.38 83 VAL A N 1
ATOM 648 C CA . VAL A 1 83 ? 3.692 -16.825 -8.387 1.00 90.38 83 VAL A CA 1
ATOM 649 C C . VAL A 1 83 ? 3.705 -15.594 -9.279 1.00 90.38 83 VAL A C 1
ATOM 651 O O . VAL A 1 83 ? 3.138 -15.637 -10.364 1.00 90.38 83 VAL A O 1
ATOM 654 N N . GLU A 1 84 ? 4.347 -14.520 -8.831 1.00 88.94 84 GLU A N 1
ATOM 655 C CA . GLU A 1 84 ? 4.537 -13.315 -9.633 1.00 88.94 84 GLU A CA 1
ATOM 656 C C . GLU A 1 84 ? 6.003 -12.899 -9.603 1.00 88.94 84 GLU A C 1
ATOM 658 O O . GLU A 1 84 ? 6.678 -12.979 -8.573 1.00 88.94 84 GLU A O 1
ATOM 663 N N . ARG A 1 85 ? 6.513 -12.454 -10.753 1.00 89.31 85 ARG A N 1
ATOM 664 C CA . ARG A 1 85 ? 7.883 -11.966 -10.873 1.00 89.31 85 ARG A CA 1
ATOM 665 C C . ARG A 1 85 ? 7.926 -10.448 -10.768 1.00 89.31 85 ARG A C 1
ATOM 667 O O . ARG A 1 85 ? 7.376 -9.737 -11.608 1.00 89.31 85 ARG A O 1
ATOM 674 N N . GLN A 1 86 ? 8.720 -9.975 -9.820 1.00 88.38 86 GLN A N 1
ATOM 675 C CA . GLN A 1 86 ? 9.033 -8.567 -9.627 1.00 88.38 86 GLN A CA 1
ATOM 676 C C . GLN A 1 86 ? 10.537 -8.332 -9.782 1.00 88.38 86 GLN A C 1
ATOM 678 O O . GLN A 1 86 ? 11.356 -9.207 -9.495 1.00 88.38 86 GLN A O 1
ATOM 683 N N . VAL A 1 87 ? 10.904 -7.150 -10.271 1.00 88.38 87 VAL A N 1
ATOM 684 C CA . VAL A 1 87 ? 12.278 -6.653 -10.226 1.00 88.38 87 VAL A CA 1
ATOM 685 C C . VAL A 1 87 ? 12.327 -5.512 -9.231 1.00 88.38 87 VAL A C 1
ATOM 687 O O . VAL A 1 87 ? 11.697 -4.479 -9.445 1.00 88.38 87 VAL A O 1
ATOM 690 N N . ASP A 1 88 ? 13.120 -5.698 -8.186 1.00 88.19 88 ASP A N 1
ATOM 691 C CA . ASP A 1 88 ? 13.455 -4.660 -7.225 1.00 88.19 88 ASP A CA 1
ATOM 692 C C . ASP A 1 88 ? 14.898 -4.212 -7.460 1.00 88.19 88 ASP A C 1
ATOM 694 O O . ASP A 1 88 ? 15.823 -5.027 -7.513 1.00 88.19 88 ASP A O 1
ATOM 698 N N . SER A 1 89 ? 15.097 -2.908 -7.616 1.00 86.62 89 SER A N 1
ATOM 699 C CA . SER A 1 89 ? 16.422 -2.308 -7.756 1.00 86.62 89 SER A CA 1
ATOM 700 C C . SER A 1 89 ? 16.484 -1.006 -6.983 1.00 86.62 89 SER A C 1
ATOM 702 O O . SER A 1 89 ? 15.547 -0.219 -7.012 1.00 86.62 89 SER A O 1
ATOM 704 N N . TYR A 1 90 ? 17.620 -0.727 -6.359 1.00 88.25 90 TYR A N 1
ATOM 705 C CA . TYR A 1 90 ? 17.877 0.590 -5.787 1.00 88.25 90 TYR A CA 1
ATOM 706 C C . TYR A 1 90 ? 18.481 1.513 -6.845 1.00 88.25 90 TYR A C 1
ATOM 708 O O . TYR A 1 90 ? 19.217 1.060 -7.727 1.00 88.25 90 TYR A O 1
ATOM 716 N N . PHE A 1 91 ? 18.149 2.797 -6.778 1.00 89.50 91 PHE A N 1
ATOM 717 C CA . PHE A 1 91 ? 18.680 3.833 -7.657 1.00 89.50 91 PHE A CA 1
ATOM 718 C C . PHE A 1 91 ? 18.842 5.147 -6.900 1.00 89.50 91 PHE A C 1
ATOM 720 O O . PHE A 1 91 ? 18.203 5.364 -5.874 1.00 89.50 91 PHE A O 1
ATOM 727 N N . LEU A 1 92 ? 19.690 6.031 -7.422 1.00 91.62 92 LEU A N 1
ATOM 728 C CA . LEU A 1 92 ? 19.803 7.390 -6.909 1.00 91.62 92 LEU A CA 1
ATOM 729 C C . LEU A 1 92 ? 18.911 8.319 -7.722 1.00 91.62 92 LEU A C 1
ATOM 731 O O . LEU A 1 92 ? 18.854 8.224 -8.950 1.00 91.62 92 LEU A O 1
ATOM 735 N N . TRP A 1 93 ? 18.240 9.244 -7.052 1.00 92.25 93 TRP A N 1
ATOM 736 C CA . TRP A 1 93 ? 17.400 10.244 -7.695 1.00 92.25 93 TRP A CA 1
ATOM 737 C C . TRP A 1 93 ? 17.501 11.610 -7.024 1.00 92.25 93 TRP A C 1
ATOM 739 O O . TRP A 1 93 ? 17.961 11.741 -5.891 1.00 92.25 93 TRP A O 1
ATOM 749 N N . LYS A 1 94 ? 17.092 12.645 -7.750 1.00 92.94 94 LYS A N 1
ATOM 750 C CA . LYS A 1 94 ? 17.012 14.029 -7.278 1.00 92.94 94 LYS A CA 1
ATOM 751 C C . LYS A 1 94 ? 15.918 14.776 -8.036 1.00 92.94 94 LYS A C 1
ATOM 753 O O . LYS A 1 94 ? 15.579 14.404 -9.167 1.00 92.94 94 LYS A O 1
ATOM 758 N N . LEU A 1 95 ? 15.379 15.834 -7.437 1.00 90.88 95 LEU A N 1
ATOM 759 C CA . LEU A 1 95 ? 14.497 16.745 -8.161 1.00 90.88 95 LEU A CA 1
ATOM 760 C C . LEU A 1 95 ? 15.315 17.646 -9.083 1.00 90.88 95 LEU A C 1
ATOM 762 O O . LEU A 1 95 ? 16.515 17.869 -8.895 1.00 90.88 95 LEU A O 1
ATOM 766 N N . GLU A 1 96 ? 14.657 18.172 -10.110 1.00 85.12 96 GLU A N 1
ATOM 767 C CA . GLU A 1 96 ? 15.287 19.160 -10.972 1.00 85.12 96 GLU A CA 1
ATOM 768 C C . GLU A 1 96 ? 15.661 20.415 -10.168 1.00 85.12 96 GLU A C 1
ATOM 770 O O . GLU A 1 96 ? 14.836 20.995 -9.469 1.00 85.12 96 GLU A O 1
ATOM 775 N N . GLY A 1 97 ? 16.925 20.830 -10.270 1.00 81.75 97 GLY A N 1
ATOM 776 C CA . GLY A 1 97 ? 17.464 21.971 -9.526 1.00 81.75 97 GLY A CA 1
ATOM 777 C C . GLY A 1 97 ? 18.118 21.612 -8.190 1.00 81.75 97 GLY A C 1
ATOM 778 O O . GLY A 1 97 ? 18.787 22.461 -7.603 1.00 81.75 97 GLY A O 1
ATOM 779 N N . GLU A 1 98 ? 18.012 20.364 -7.732 1.00 87.06 98 GLU A N 1
ATOM 780 C CA . GLU A 1 98 ? 18.719 19.903 -6.539 1.00 87.06 98 GLU A CA 1
ATOM 781 C C . GLU A 1 98 ? 20.099 19.324 -6.870 1.00 87.06 98 GLU A C 1
ATOM 783 O O . GLU A 1 98 ? 20.309 18.675 -7.895 1.00 87.06 98 GLU A O 1
ATOM 788 N N . ALA A 1 99 ? 21.057 19.540 -5.966 1.00 80.69 99 ALA A N 1
ATOM 789 C CA . ALA A 1 99 ? 22.397 18.962 -6.066 1.00 80.69 99 ALA A CA 1
ATOM 790 C C . ALA A 1 99 ? 22.538 17.629 -5.304 1.00 80.69 99 ALA A C 1
ATOM 792 O O . ALA A 1 99 ? 23.460 16.864 -5.578 1.00 80.69 99 ALA A O 1
ATOM 793 N N . GLY A 1 100 ? 21.655 17.366 -4.335 1.00 87.50 100 GLY A N 1
ATOM 794 C CA . GLY A 1 100 ? 21.719 16.189 -3.470 1.00 87.50 100 GLY A CA 1
ATOM 795 C C . GLY A 1 100 ? 21.041 14.977 -4.097 1.00 87.50 100 GLY A C 1
ATOM 796 O O . GLY A 1 100 ? 19.881 15.055 -4.489 1.00 87.50 100 GLY A O 1
ATOM 797 N N . TRP A 1 101 ? 21.758 13.858 -4.155 1.00 90.75 101 TRP A N 1
ATOM 798 C CA . TRP A 1 101 ? 21.192 12.560 -4.509 1.00 90.75 101 TRP A CA 1
ATOM 799 C C . TRP A 1 101 ? 20.518 11.917 -3.299 1.00 90.75 101 TRP A C 1
ATOM 801 O O . TRP A 1 101 ? 21.011 12.030 -2.176 1.00 90.75 101 TRP A O 1
ATOM 811 N N . ARG A 1 102 ? 19.408 11.226 -3.546 1.00 89.62 102 ARG A N 1
ATOM 812 C CA . ARG A 1 102 ? 18.665 10.428 -2.571 1.00 89.62 102 ARG A CA 1
ATOM 813 C C . ARG A 1 102 ? 18.539 9.002 -3.070 1.00 89.62 102 ARG A C 1
ATOM 815 O O . ARG A 1 102 ? 18.455 8.784 -4.277 1.00 89.62 102 ARG A O 1
ATOM 822 N N . ASP A 1 103 ? 18.481 8.058 -2.147 1.00 89.56 103 ASP A N 1
ATOM 823 C CA . ASP A 1 103 ? 18.152 6.679 -2.476 1.00 89.56 103 ASP A CA 1
ATOM 824 C C . ASP A 1 103 ? 16.669 6.563 -2.856 1.00 89.56 103 ASP A C 1
ATOM 826 O O . ASP A 1 103 ? 15.805 7.288 -2.356 1.00 89.56 103 ASP A O 1
ATOM 830 N N . GLY A 1 104 ? 16.382 5.666 -3.788 1.00 87.88 104 GLY A N 1
ATOM 831 C CA . GLY A 1 104 ? 15.040 5.294 -4.205 1.00 87.88 104 GLY A CA 1
ATOM 832 C C . GLY A 1 104 ? 14.979 3.804 -4.510 1.00 87.88 104 GLY A C 1
ATOM 833 O O . GLY A 1 104 ? 15.954 3.208 -4.974 1.00 87.88 104 GLY A O 1
ATOM 834 N N . ALA A 1 105 ? 13.825 3.199 -4.251 1.00 89.19 105 ALA A N 1
ATOM 835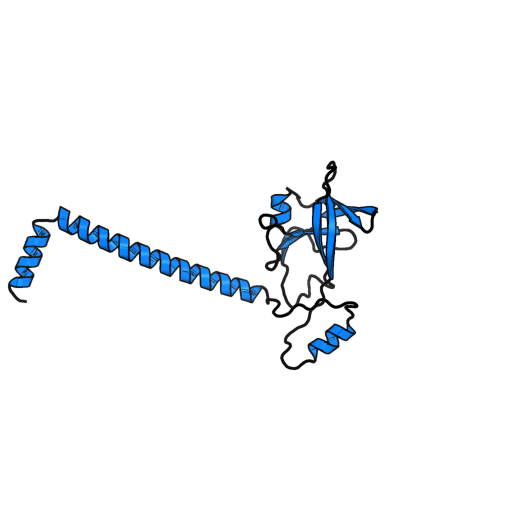 C CA . ALA A 1 105 ? 13.526 1.828 -4.639 1.00 89.19 105 ALA A CA 1
ATOM 836 C C . ALA A 1 105 ? 12.683 1.829 -5.920 1.00 89.19 105 ALA A C 1
ATOM 838 O O . ALA A 1 105 ? 11.636 2.470 -5.996 1.00 89.19 105 ALA A O 1
ATOM 839 N N . LEU A 1 106 ? 13.165 1.139 -6.951 1.00 89.31 106 LEU A N 1
ATOM 840 C CA . LEU A 1 106 ? 12.466 0.923 -8.209 1.00 89.31 106 LEU A CA 1
ATOM 841 C C . LEU A 1 106 ? 11.865 -0.471 -8.195 1.00 89.31 106 LEU A C 1
ATOM 843 O O . LEU A 1 106 ? 12.578 -1.457 -8.007 1.00 89.31 106 LEU A O 1
ATOM 847 N N . ILE A 1 107 ? 10.572 -0.524 -8.485 1.00 89.44 107 ILE A N 1
ATOM 848 C CA . ILE A 1 107 ? 9.811 -1.757 -8.592 1.00 89.44 107 ILE A CA 1
ATOM 849 C C . ILE A 1 107 ? 9.280 -1.838 -10.013 1.00 89.44 107 ILE A C 1
ATOM 851 O O . ILE A 1 107 ? 8.521 -0.975 -10.460 1.00 89.44 107 ILE A O 1
ATOM 855 N N . ALA A 1 108 ? 9.685 -2.876 -10.732 1.00 89.75 108 ALA A N 1
ATOM 856 C CA . ALA A 1 108 ? 9.185 -3.146 -12.067 1.00 89.75 108 ALA A CA 1
ATOM 857 C C . ALA A 1 108 ? 8.457 -4.489 -12.095 1.00 89.75 108 ALA A C 1
ATOM 859 O O . ALA A 1 108 ? 9.019 -5.527 -11.736 1.00 89.75 108 ALA A O 1
ATOM 860 N N . ARG A 1 109 ? 7.211 -4.452 -12.566 1.00 88.88 109 ARG A N 1
ATOM 861 C CA . ARG A 1 109 ? 6.393 -5.633 -12.853 1.00 88.88 109 ARG A CA 1
ATOM 862 C C . ARG A 1 109 ? 6.205 -5.779 -14.356 1.00 88.88 109 ARG A C 1
ATOM 864 O O . ARG A 1 109 ? 6.432 -4.840 -15.118 1.00 88.88 109 ARG A O 1
ATOM 871 N N . ALA A 1 110 ? 5.870 -6.990 -14.790 1.00 85.69 110 ALA A N 1
ATOM 872 C CA . ALA A 1 110 ? 5.664 -7.268 -16.209 1.00 85.69 110 ALA A CA 1
ATOM 873 C C . ALA A 1 110 ? 4.369 -6.635 -16.736 1.00 85.69 110 ALA A C 1
ATOM 875 O O . ALA A 1 110 ? 4.359 -6.127 -17.855 1.00 85.69 110 ALA A O 1
ATOM 876 N N . ASP A 1 111 ? 3.313 -6.678 -15.928 1.00 87.94 111 ASP A N 1
ATOM 877 C CA . ASP A 1 111 ? 1.997 -6.131 -16.228 1.00 87.94 111 ASP A CA 1
ATOM 878 C C . ASP A 1 111 ? 1.384 -5.610 -14.922 1.00 87.94 111 ASP A C 1
ATOM 880 O O . ASP A 1 111 ? 1.314 -6.343 -13.937 1.00 87.94 111 ASP A O 1
ATOM 884 N N . TYR A 1 112 ? 1.000 -4.335 -14.901 1.00 88.25 112 TYR A N 1
ATOM 885 C CA . TYR A 1 112 ? 0.391 -3.701 -13.732 1.00 88.25 112 TYR A CA 1
ATOM 886 C C . TYR A 1 112 ? -1.139 -3.841 -13.720 1.00 88.25 112 TYR A C 1
ATOM 888 O O . TYR A 1 112 ? -1.763 -3.580 -12.698 1.00 88.25 112 TYR A O 1
ATOM 896 N N . GLU A 1 113 ? -1.763 -4.263 -14.820 1.00 89.00 113 GLU A N 1
ATOM 897 C CA . GLU A 1 113 ? -3.208 -4.509 -14.882 1.00 89.00 113 GLU A CA 1
ATOM 898 C C . GLU A 1 113 ? -3.553 -5.966 -14.546 1.00 89.00 113 GLU A C 1
ATOM 900 O O . GLU A 1 113 ? -4.645 -6.248 -14.057 1.00 89.00 113 GLU A O 1
ATOM 905 N N . ALA A 1 114 ? -2.615 -6.891 -14.767 1.00 89.75 114 ALA A N 1
ATOM 906 C CA . ALA A 1 114 ? -2.785 -8.326 -14.534 1.00 89.75 114 ALA A CA 1
ATOM 907 C C . ALA A 1 114 ? -1.973 -8.839 -13.327 1.00 89.75 114 ALA A C 1
ATOM 909 O O . ALA A 1 114 ? -1.262 -9.840 -13.426 1.00 89.75 114 ALA A O 1
ATOM 910 N N . GLN A 1 115 ? -2.076 -8.148 -12.192 1.00 89.31 115 GLN A N 1
ATOM 911 C CA . GLN A 1 115 ? -1.424 -8.539 -10.938 1.00 89.31 115 GLN A CA 1
ATOM 912 C C . GLN A 1 115 ? -2.194 -9.682 -10.257 1.00 89.31 115 GLN A C 1
ATOM 914 O O . GLN A 1 115 ? -3.427 -9.698 -10.263 1.00 89.31 115 GLN A O 1
ATOM 919 N N . CYS A 1 116 ? -1.482 -10.636 -9.658 1.00 89.56 116 CYS A N 1
ATOM 920 C CA . CYS A 1 116 ? -2.088 -11.779 -8.966 1.00 89.56 116 CYS A CA 1
ATOM 921 C C . CYS A 1 116 ? -1.812 -11.810 -7.458 1.00 89.56 116 CYS A C 1
ATOM 923 O O . CYS A 1 116 ? -2.512 -12.524 -6.743 1.00 89.56 116 CYS A O 1
ATOM 925 N N . MET A 1 117 ? -0.824 -11.048 -6.976 1.00 89.88 117 MET A N 1
ATOM 926 C CA . MET A 1 117 ? -0.500 -10.891 -5.554 1.00 89.88 117 MET A CA 1
ATOM 927 C C . MET A 1 117 ? 0.182 -9.548 -5.267 1.00 89.88 117 MET A C 1
ATOM 929 O O . MET A 1 117 ? 0.729 -8.921 -6.179 1.00 89.88 117 MET A O 1
ATOM 933 N N . GLY A 1 118 ? 0.186 -9.133 -3.997 1.00 88.12 118 GLY A N 1
ATOM 934 C CA . GLY A 1 118 ? 0.800 -7.886 -3.535 1.00 88.12 118 GLY A CA 1
ATOM 935 C C . GLY A 1 118 ? 0.307 -6.708 -4.364 1.00 88.12 118 GLY A C 1
ATOM 936 O O . GLY A 1 118 ? 1.108 -6.059 -5.035 1.00 88.12 118 GLY A O 1
ATOM 937 N N . LEU A 1 119 ? -1.014 -6.541 -4.437 1.00 89.62 119 LEU A N 1
ATOM 938 C CA . LEU A 1 119 ? -1.645 -5.648 -5.402 1.00 89.62 119 LEU A CA 1
ATOM 939 C C . LEU A 1 119 ? -1.224 -4.193 -5.165 1.00 89.62 119 LEU A C 1
ATOM 941 O O . LEU A 1 119 ? -1.298 -3.666 -4.055 1.00 89.62 119 LEU A O 1
ATOM 945 N N . ILE A 1 120 ? -0.793 -3.553 -6.244 1.00 90.94 120 ILE A N 1
ATOM 946 C CA . ILE A 1 120 ? -0.525 -2.126 -6.331 1.00 90.94 120 ILE A CA 1
ATOM 947 C C . ILE A 1 120 ? -1.748 -1.485 -6.971 1.00 90.94 120 ILE A C 1
ATOM 949 O O . ILE A 1 120 ? -2.170 -1.907 -8.051 1.00 90.94 120 ILE A O 1
ATOM 953 N N . ASP A 1 121 ? -2.257 -0.428 -6.348 1.00 91.62 121 ASP A N 1
ATOM 954 C CA . ASP A 1 121 ? -3.383 0.344 -6.860 1.00 91.62 121 ASP A CA 1
ATOM 955 C C . ASP A 1 121 ? -2.912 1.615 -7.560 1.00 91.62 121 ASP A C 1
ATOM 957 O O . ASP A 1 121 ? -2.077 2.362 -7.042 1.00 91.62 121 ASP A O 1
ATOM 961 N N . LEU A 1 122 ? -3.497 1.912 -8.720 1.00 93.69 122 LEU A N 1
ATOM 962 C CA . LEU A 1 122 ? -3.343 3.211 -9.364 1.00 93.69 122 LEU A CA 1
ATOM 963 C C . LEU A 1 122 ? -4.311 4.207 -8.720 1.00 93.69 122 LEU A C 1
ATOM 965 O O . LEU A 1 122 ? -5.527 4.090 -8.853 1.00 93.69 122 LEU A O 1
ATOM 969 N N . VAL A 1 123 ? -3.764 5.200 -8.025 1.00 93.75 123 VAL A N 1
ATOM 970 C CA . VAL A 1 123 ? -4.541 6.230 -7.323 1.00 93.75 123 VAL A CA 1
ATOM 971 C C . VAL A 1 123 ? -4.902 7.376 -8.262 1.00 93.75 123 VAL A C 1
ATOM 973 O O . VAL A 1 123 ? -6.012 7.898 -8.194 1.00 93.75 123 VAL A O 1
ATOM 976 N N . ASP A 1 124 ? -3.956 7.794 -9.105 1.00 93.38 124 ASP A N 1
ATOM 977 C CA . ASP A 1 124 ? -4.145 8.897 -10.048 1.00 93.38 124 ASP A CA 1
ATOM 978 C C . ASP A 1 124 ? -3.174 8.778 -11.235 1.00 93.38 124 ASP A C 1
ATOM 980 O O . ASP A 1 124 ? -2.089 8.205 -11.107 1.00 93.38 124 ASP A O 1
ATOM 984 N N . GLY A 1 125 ? -3.539 9.344 -12.384 1.00 93.69 125 GLY A N 1
ATOM 985 C CA . GLY A 1 125 ? -2.742 9.295 -13.611 1.00 93.69 125 GLY A CA 1
ATOM 986 C C . GLY A 1 125 ? -2.826 7.956 -14.351 1.00 93.69 125 GLY A C 1
ATOM 987 O O . GLY A 1 125 ? -3.915 7.430 -14.570 1.00 93.69 125 GLY A O 1
ATOM 988 N N . HIS A 1 126 ? -1.679 7.433 -14.789 1.00 93.75 126 HIS A N 1
ATOM 989 C CA . HIS A 1 126 ? -1.579 6.214 -15.597 1.00 93.75 126 HIS A CA 1
ATOM 990 C C . HIS A 1 126 ? -0.496 5.271 -15.064 1.00 93.75 126 HIS A C 1
ATOM 992 O O . HIS A 1 126 ? 0.470 5.701 -14.429 1.00 93.75 126 HIS A O 1
ATOM 998 N N . TRP A 1 127 ? -0.629 3.979 -15.373 1.00 93.19 127 TRP A N 1
ATOM 999 C CA . TRP A 1 127 ? 0.438 3.011 -15.139 1.00 93.19 127 TRP A CA 1
ATOM 1000 C C . TRP A 1 127 ? 1.725 3.414 -15.872 1.00 93.19 127 TRP A C 1
ATOM 1002 O O . TRP A 1 127 ? 1.659 3.919 -16.998 1.00 93.19 127 TRP A O 1
ATOM 1012 N N . PRO A 1 128 ? 2.906 3.194 -15.266 1.00 90.25 128 PRO A N 1
ATOM 1013 C CA . PRO A 1 128 ? 4.158 3.610 -15.868 1.00 90.25 128 PRO A CA 1
ATOM 1014 C C . PRO A 1 128 ? 4.433 2.798 -17.137 1.00 90.25 128 PRO A C 1
ATOM 1016 O O . PRO A 1 128 ? 4.515 1.571 -17.124 1.00 90.25 128 PRO A O 1
ATOM 1019 N N . ALA A 1 129 ? 4.624 3.513 -18.238 1.00 87.88 129 ALA A N 1
ATOM 1020 C CA . ALA A 1 129 ? 5.084 2.993 -19.510 1.00 87.88 129 ALA A CA 1
ATOM 1021 C C . ALA A 1 129 ? 6.594 3.253 -19.707 1.00 87.88 129 ALA A C 1
ATOM 1023 O O . ALA A 1 129 ? 7.390 3.426 -18.778 1.00 87.88 129 ALA A O 1
ATOM 1024 N N . ARG A 1 130 ? 7.034 3.241 -20.967 1.00 84.50 130 ARG A N 1
ATOM 1025 C CA . ARG A 1 130 ? 8.445 3.379 -21.329 1.00 84.50 130 ARG A CA 1
ATOM 1026 C C . ARG A 1 130 ? 8.959 4.778 -20.967 1.00 84.50 130 ARG A C 1
ATOM 1028 O O . ARG A 1 130 ? 8.487 5.761 -21.519 1.00 84.50 130 ARG A O 1
ATOM 1035 N N . HIS A 1 131 ? 9.999 4.844 -20.134 1.00 85.62 131 HIS A N 1
ATOM 1036 C CA . HIS A 1 131 ? 10.632 6.095 -19.673 1.00 85.62 131 HIS A CA 1
ATOM 1037 C C . HIS A 1 131 ? 9.758 6.991 -18.778 1.00 85.62 131 HIS A C 1
ATOM 1039 O O . HIS A 1 131 ? 10.055 8.174 -18.612 1.00 85.62 131 HIS A O 1
ATOM 1045 N N . THR A 1 132 ? 8.737 6.419 -18.153 1.00 92.00 132 THR A N 1
ATOM 1046 C CA . THR A 1 132 ? 7.872 7.106 -17.190 1.00 92.00 132 THR A CA 1
ATOM 1047 C C . THR A 1 132 ? 7.896 6.357 -15.866 1.00 92.00 132 THR A C 1
ATOM 1049 O O . THR A 1 132 ? 8.175 5.158 -15.838 1.00 92.00 132 THR A O 1
ATOM 1052 N N . LEU A 1 133 ? 7.602 7.052 -14.777 1.00 92.62 133 LEU A N 1
ATOM 1053 C CA . LEU A 1 133 ? 7.530 6.483 -13.439 1.00 92.62 133 LEU A CA 1
ATOM 1054 C C . LEU A 1 133 ? 6.145 6.705 -12.847 1.00 92.62 133 LEU A C 1
ATOM 1056 O O . LEU A 1 133 ? 5.490 7.710 -13.119 1.00 92.62 133 LEU A O 1
ATOM 1060 N N . ALA A 1 134 ? 5.744 5.777 -11.989 1.00 94.19 134 ALA A N 1
ATOM 1061 C CA . ALA A 1 134 ? 4.700 6.018 -11.018 1.00 94.19 134 ALA A CA 1
ATOM 1062 C C . ALA A 1 134 ? 5.345 6.093 -9.635 1.00 94.19 134 ALA A C 1
ATOM 1064 O O . ALA A 1 134 ? 6.283 5.346 -9.349 1.00 94.19 134 ALA A O 1
ATOM 1065 N N . VAL A 1 135 ? 4.887 7.026 -8.809 1.00 93.81 135 VAL A N 1
ATOM 1066 C CA . VAL A 1 135 ? 5.453 7.270 -7.477 1.00 93.81 135 VAL A CA 1
ATOM 1067 C C . VAL A 1 135 ? 4.440 6.855 -6.424 1.00 93.81 135 VAL A C 1
ATOM 1069 O O . VAL A 1 135 ? 3.244 7.109 -6.567 1.00 93.81 135 VAL A O 1
ATOM 1072 N N . GLU A 1 136 ? 4.915 6.218 -5.356 1.00 93.81 136 GLU A N 1
ATOM 1073 C CA . GLU A 1 136 ? 4.056 5.857 -4.230 1.00 93.81 136 GLU A CA 1
ATOM 1074 C C . GLU A 1 136 ? 3.485 7.128 -3.574 1.00 93.81 136 GLU A C 1
ATOM 1076 O O . GLU A 1 136 ? 4.178 8.133 -3.394 1.00 93.81 136 GLU A O 1
ATOM 1081 N N . ARG A 1 137 ? 2.193 7.108 -3.249 1.00 93.50 137 ARG A N 1
ATOM 1082 C CA . ARG A 1 137 ? 1.411 8.249 -2.758 1.00 93.50 137 ARG A CA 1
ATOM 1083 C C . ARG A 1 137 ? 2.039 8.976 -1.565 1.00 93.50 137 ARG A C 1
ATOM 1085 O O . ARG A 1 137 ? 1.980 10.205 -1.506 1.00 93.50 137 ARG A O 1
ATOM 1092 N N . GLN A 1 138 ? 2.579 8.263 -0.584 1.00 91.19 138 GLN A N 1
ATOM 1093 C CA . GLN A 1 138 ? 3.241 8.849 0.582 1.00 91.19 138 GLN A CA 1
ATOM 1094 C C . GLN A 1 138 ? 4.577 9.486 0.203 1.00 91.19 138 GLN A C 1
ATOM 1096 O O . GLN A 1 138 ? 4.853 10.592 0.669 1.00 91.19 138 GLN A O 1
ATOM 1101 N N . SER A 1 139 ? 5.356 8.862 -0.681 1.00 90.00 139 SER A N 1
ATOM 1102 C CA . SER A 1 139 ? 6.585 9.453 -1.232 1.00 90.00 139 SER A CA 1
ATOM 1103 C C . SER A 1 139 ? 6.297 10.712 -2.046 1.00 90.00 139 SER A C 1
ATOM 1105 O O . SER A 1 139 ? 6.926 11.745 -1.822 1.00 90.00 139 SER A O 1
ATOM 1107 N N . ALA A 1 140 ? 5.278 10.683 -2.906 1.00 91.88 140 ALA A N 1
ATOM 1108 C CA . ALA A 1 140 ? 4.840 11.847 -3.668 1.00 91.88 140 ALA A CA 1
ATOM 1109 C C . ALA A 1 140 ? 4.409 13.007 -2.757 1.00 91.88 140 ALA A C 1
ATOM 1111 O O . ALA A 1 140 ? 4.743 14.159 -3.020 1.00 91.88 140 ALA A O 1
ATOM 1112 N N . ARG A 1 141 ? 3.714 12.716 -1.648 1.00 91.56 141 ARG A N 1
ATOM 1113 C CA . ARG A 1 141 ? 3.336 13.730 -0.651 1.00 91.56 141 ARG A CA 1
ATOM 1114 C C . ARG A 1 141 ? 4.524 14.252 0.150 1.00 91.56 141 ARG A C 1
ATOM 1116 O O . ARG A 1 141 ? 4.574 15.443 0.424 1.00 91.56 141 ARG A O 1
ATOM 1123 N N . HIS A 1 142 ? 5.442 13.380 0.558 1.00 89.75 142 HIS A N 1
ATOM 1124 C CA . HIS A 1 142 ? 6.579 13.756 1.396 1.00 89.75 142 HIS A CA 1
ATOM 1125 C C . HIS A 1 142 ? 7.594 14.622 0.643 1.00 89.75 142 HIS A C 1
ATOM 1127 O O . HIS A 1 142 ? 8.102 15.588 1.201 1.00 89.75 142 HIS A O 1
ATOM 1133 N N . PHE A 1 143 ? 7.857 14.289 -0.621 1.00 88.44 143 PHE A N 1
ATOM 1134 C CA . PHE A 1 143 ? 8.803 15.004 -1.479 1.00 88.44 143 PHE A CA 1
ATOM 1135 C C . PHE A 1 143 ? 8.133 16.020 -2.416 1.00 88.44 143 PHE A C 1
ATOM 1137 O O . PHE A 1 143 ? 8.793 16.537 -3.312 1.00 88.44 143 PHE A O 1
ATOM 1144 N N . GLU A 1 144 ? 6.835 16.282 -2.226 1.00 90.56 144 GLU A N 1
ATOM 1145 C CA . GLU A 1 144 ? 6.052 17.259 -2.996 1.00 90.56 144 GLU A CA 1
ATOM 1146 C C . GLU A 1 144 ? 6.170 17.061 -4.521 1.00 90.56 144 GLU A C 1
ATOM 1148 O O . GLU A 1 144 ? 6.397 18.003 -5.276 1.00 90.56 144 GLU A O 1
ATOM 1153 N N . ILE A 1 145 ? 6.012 15.813 -4.977 1.00 90.19 145 ILE A N 1
ATOM 1154 C CA . ILE A 1 145 ? 6.117 15.408 -6.386 1.00 90.19 145 ILE A CA 1
ATOM 1155 C C . ILE A 1 145 ? 4.708 15.279 -6.984 1.00 90.19 145 ILE A C 1
ATOM 1157 O O . ILE A 1 145 ? 4.097 14.212 -6.875 1.00 90.19 145 ILE A O 1
ATOM 1161 N N . PRO A 1 146 ? 4.150 16.327 -7.618 1.00 90.62 146 PRO A N 1
ATOM 1162 C CA . PRO A 1 146 ? 2.887 16.204 -8.330 1.00 90.62 146 PRO A CA 1
ATOM 1163 C C . PRO A 1 146 ? 3.045 15.405 -9.630 1.00 90.62 146 PRO A C 1
ATOM 1165 O O . PRO A 1 146 ? 4.145 15.267 -10.176 1.00 90.62 146 PRO A O 1
ATOM 1168 N N . LEU A 1 147 ? 1.916 14.940 -10.167 1.00 91.94 147 LEU A N 1
ATOM 1169 C CA . LEU A 1 147 ? 1.843 14.357 -11.506 1.00 91.94 147 LEU A CA 1
ATOM 1170 C C . LEU A 1 147 ? 2.406 15.322 -12.560 1.00 91.94 147 LEU A C 1
ATOM 1172 O O . LEU A 1 147 ? 2.179 16.531 -12.509 1.00 91.94 147 LEU A O 1
ATOM 1176 N N . GLY A 1 148 ? 3.149 14.777 -13.518 1.00 90.31 148 GLY A N 1
ATOM 1177 C CA . GLY A 1 148 ? 3.857 15.519 -14.562 1.00 90.31 148 GLY A CA 1
ATOM 1178 C C . GLY A 1 148 ? 5.246 16.017 -14.153 1.00 90.31 148 GLY A C 1
ATOM 1179 O O . GLY A 1 148 ? 6.001 16.478 -15.011 1.00 90.31 148 GLY A O 1
ATOM 1180 N N . THR A 1 149 ? 5.624 15.906 -12.875 1.00 91.75 149 THR A N 1
ATOM 1181 C CA . THR A 1 149 ? 6.968 16.281 -12.416 1.00 91.75 149 THR A CA 1
ATOM 1182 C C . THR A 1 149 ? 8.023 15.405 -13.071 1.00 91.75 149 THR A C 1
ATOM 1184 O O . THR A 1 149 ? 7.870 14.191 -13.187 1.00 91.75 149 THR A O 1
ATOM 1187 N N . SER A 1 150 ? 9.130 16.015 -13.484 1.00 92.25 150 SER A N 1
ATOM 1188 C CA . SER A 1 150 ? 10.302 15.271 -13.929 1.00 92.25 150 SER A CA 1
ATOM 1189 C C . SER A 1 150 ? 11.290 15.080 -12.788 1.00 92.25 150 SER A C 1
ATOM 1191 O O . SER A 1 150 ? 11.714 16.049 -12.161 1.00 92.25 150 SER A O 1
ATOM 1193 N N . VAL A 1 151 ? 11.716 13.841 -12.584 1.00 92.75 151 VAL A N 1
ATOM 1194 C CA . VAL A 1 151 ? 12.804 13.486 -11.671 1.00 92.75 151 VAL A CA 1
ATOM 1195 C C . VAL A 1 151 ? 14.045 13.107 -12.468 1.00 92.75 151 VAL A C 1
ATOM 1197 O O . VAL A 1 151 ? 13.960 12.583 -13.584 1.00 92.75 151 VAL A O 1
ATOM 1200 N N . ILE A 1 152 ? 15.215 13.391 -11.905 1.00 92.75 152 ILE A N 1
ATOM 1201 C CA . ILE A 1 152 ? 16.490 12.953 -12.465 1.00 92.75 152 ILE A CA 1
ATOM 1202 C C . ILE A 1 152 ? 16.911 11.707 -11.703 1.00 92.75 152 ILE A C 1
ATOM 1204 O O . ILE A 1 152 ? 17.014 11.734 -10.480 1.00 92.75 152 ILE A O 1
ATOM 1208 N N . VAL A 1 153 ? 17.164 10.626 -12.429 1.00 92.50 153 VAL A N 1
ATOM 1209 C CA . VAL A 1 153 ? 17.622 9.350 -11.881 1.00 92.50 153 VAL A CA 1
ATOM 1210 C C . VAL A 1 153 ? 19.016 9.028 -12.401 1.00 92.50 153 VAL A C 1
ATOM 1212 O O . VAL A 1 153 ? 19.320 9.294 -13.565 1.00 92.50 153 VAL A O 1
ATOM 1215 N N . ASP A 1 154 ? 19.863 8.447 -11.562 1.00 90.06 154 ASP A N 1
ATOM 1216 C CA . ASP A 1 154 ? 21.140 7.885 -11.982 1.00 90.06 154 ASP A CA 1
ATOM 1217 C C . ASP A 1 154 ? 20.975 6.398 -12.296 1.00 90.06 154 ASP A C 1
ATOM 1219 O O . ASP A 1 154 ? 20.648 5.586 -11.429 1.00 90.06 154 ASP A O 1
ATOM 1223 N N . VAL A 1 155 ? 21.211 6.035 -13.555 1.00 83.12 155 VAL A N 1
ATOM 1224 C CA . VAL A 1 155 ? 21.178 4.646 -14.015 1.00 83.12 155 VAL A CA 1
ATOM 1225 C C . VAL A 1 155 ? 22.558 4.274 -14.536 1.00 83.12 155 VAL A C 1
ATOM 1227 O O . VAL A 1 155 ? 22.886 4.514 -15.703 1.00 83.12 155 VAL A O 1
ATOM 1230 N N . GLY A 1 156 ? 23.368 3.669 -13.665 1.00 78.56 156 GLY A N 1
ATOM 1231 C CA . GLY A 1 156 ? 24.711 3.197 -14.008 1.00 78.56 156 GLY A CA 1
ATOM 1232 C C . GLY A 1 156 ? 25.698 4.330 -14.306 1.00 78.56 156 GLY A C 1
ATOM 1233 O O . GLY A 1 156 ? 26.469 4.225 -15.262 1.00 78.56 156 GLY A O 1
ATOM 1234 N N . GLY A 1 157 ? 25.648 5.418 -13.531 1.00 81.19 157 GLY A N 1
ATOM 1235 C CA . GLY A 1 157 ? 26.498 6.601 -13.693 1.00 81.19 157 GLY A CA 1
ATOM 1236 C C . GLY A 1 157 ? 26.044 7.544 -14.811 1.00 81.19 157 GLY A C 1
ATOM 1237 O O . GLY A 1 157 ? 26.827 8.373 -15.278 1.00 81.19 157 GLY A O 1
ATOM 1238 N N . ARG A 1 158 ? 24.809 7.391 -15.301 1.00 85.75 158 ARG A N 1
ATOM 1239 C CA . ARG A 1 158 ? 24.206 8.260 -16.316 1.00 85.75 158 ARG A CA 1
ATOM 1240 C C . ARG A 1 158 ? 22.917 8.851 -15.781 1.00 85.75 158 ARG A C 1
ATOM 1242 O O . ARG A 1 158 ? 21.947 8.127 -15.559 1.00 85.75 158 ARG A O 1
ATOM 1249 N N . GLU A 1 159 ? 22.893 10.176 -15.708 1.0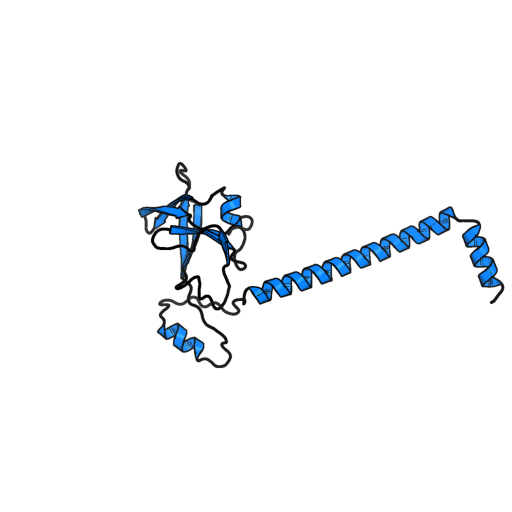0 89.88 159 GLU A N 1
ATOM 1250 C CA . GLU A 1 159 ? 21.683 10.924 -15.393 1.00 89.88 159 GLU A CA 1
ATOM 1251 C C . GLU A 1 159 ? 20.656 10.765 -16.521 1.00 89.88 159 GLU A C 1
ATOM 1253 O O . GLU A 1 159 ? 20.944 10.988 -17.702 1.00 89.88 159 GLU A O 1
ATOM 1258 N N . ARG A 1 160 ? 19.440 10.365 -16.158 1.00 89.81 160 ARG A N 1
ATOM 1259 C CA . ARG A 1 160 ? 18.286 10.298 -17.051 1.00 89.81 160 ARG A CA 1
ATOM 1260 C C . ARG A 1 160 ? 17.129 11.043 -16.425 1.00 89.81 160 ARG A C 1
ATOM 1262 O O . ARG A 1 160 ? 16.876 10.929 -15.232 1.00 89.81 160 ARG A O 1
ATOM 1269 N N . ARG A 1 161 ? 16.400 11.770 -17.258 1.00 91.44 161 ARG A N 1
ATOM 1270 C CA . ARG A 1 161 ? 15.168 12.433 -16.853 1.00 91.44 161 ARG A CA 1
ATOM 1271 C C . ARG A 1 161 ? 13.995 11.493 -17.095 1.00 91.44 161 ARG A C 1
ATOM 1273 O O . ARG A 1 161 ? 13.862 10.975 -18.203 1.00 91.44 161 ARG A O 1
ATOM 1280 N N . LEU A 1 162 ? 13.177 11.279 -16.073 1.00 91.94 162 LEU A N 1
ATOM 1281 C CA . LEU A 1 162 ? 11.954 10.484 -16.149 1.00 91.94 162 LEU A CA 1
ATOM 1282 C C . LEU A 1 162 ? 10.780 11.324 -15.657 1.00 91.94 162 LEU A C 1
ATOM 1284 O O . LEU A 1 162 ? 10.909 12.065 -14.683 1.00 91.94 162 LEU A O 1
ATOM 1288 N N . SER A 1 163 ? 9.647 11.211 -16.341 1.00 93.06 163 SER A N 1
ATOM 1289 C CA . SER A 1 163 ? 8.414 11.898 -15.958 1.00 93.06 163 SER A CA 1
ATOM 1290 C C . SER A 1 163 ? 7.584 11.017 -15.037 1.00 93.06 163 SER A C 1
ATOM 1292 O O . SER A 1 163 ? 7.439 9.821 -15.291 1.00 93.06 163 SER A O 1
ATOM 1294 N N . VAL A 1 164 ? 7.032 11.611 -13.984 1.00 94.50 164 VAL A N 1
ATOM 1295 C CA . VAL A 1 164 ? 6.072 10.962 -13.094 1.00 94.50 164 VAL A CA 1
ATOM 1296 C C . VAL A 1 164 ? 4.680 11.109 -13.696 1.00 94.50 164 VAL A C 1
ATOM 1298 O O . VAL A 1 164 ? 4.157 12.217 -13.769 1.00 94.50 164 VAL A O 1
ATOM 1301 N N . GLU A 1 165 ? 4.086 10.009 -14.142 1.00 94.94 165 GLU A N 1
ATOM 1302 C CA . GLU A 1 165 ? 2.783 10.001 -14.831 1.00 94.94 165 GLU A CA 1
ATOM 1303 C C . GLU A 1 165 ? 1.688 9.263 -14.059 1.00 94.94 165 GLU A C 1
ATOM 1305 O O . GLU A 1 165 ? 0.521 9.323 -14.446 1.00 94.94 165 GLU A O 1
ATOM 1310 N N . GLY A 1 166 ? 2.049 8.621 -12.949 1.00 94.06 166 GLY A N 1
ATOM 1311 C CA . GLY A 1 166 ? 1.117 7.931 -12.070 1.00 94.06 166 GLY A CA 1
ATOM 1312 C C . GLY A 1 166 ? 1.445 8.150 -10.601 1.00 94.06 166 GLY A C 1
ATOM 1313 O O . GLY A 1 166 ? 2.610 8.290 -10.219 1.00 94.06 166 GLY A O 1
ATOM 1314 N N . ILE A 1 167 ? 0.408 8.146 -9.775 1.00 95.06 167 ILE A N 1
ATOM 1315 C CA . ILE A 1 167 ? 0.515 7.982 -8.330 1.00 95.06 167 ILE A CA 1
ATOM 1316 C C . ILE A 1 167 ? -0.071 6.623 -7.993 1.00 95.06 167 ILE A C 1
ATOM 1318 O O . ILE A 1 167 ? -1.211 6.332 -8.352 1.00 95.06 167 ILE A O 1
ATOM 1322 N N . VAL A 1 168 ? 0.707 5.802 -7.302 1.00 94.50 168 VAL A N 1
ATOM 1323 C CA . VAL A 1 168 ? 0.312 4.443 -6.928 1.00 94.50 168 VAL A CA 1
ATOM 1324 C C . VAL A 1 168 ? 0.268 4.283 -5.418 1.00 94.50 168 VAL A C 1
ATOM 1326 O O . VAL A 1 168 ? 0.852 5.079 -4.679 1.00 94.50 168 VAL A O 1
ATOM 1329 N N . HIS A 1 169 ? -0.428 3.259 -4.951 1.00 91.81 169 HIS A N 1
ATOM 1330 C CA . HIS A 1 169 ? -0.381 2.820 -3.570 1.00 91.81 169 HIS A CA 1
ATOM 1331 C C . HIS A 1 169 ? 0.049 1.357 -3.525 1.00 91.81 169 HIS A C 1
ATOM 1333 O O . HIS A 1 169 ? -0.587 0.504 -4.134 1.00 91.81 169 HIS A O 1
ATOM 1339 N N . ASP A 1 170 ? 1.150 1.101 -2.826 1.00 88.56 170 ASP A N 1
ATOM 1340 C CA . ASP A 1 170 ? 1.660 -0.238 -2.548 1.00 88.56 170 ASP A CA 1
ATOM 1341 C C . ASP A 1 170 ? 1.587 -0.450 -1.031 1.00 88.56 170 ASP A C 1
ATOM 1343 O O . ASP A 1 170 ? 2.220 0.279 -0.262 1.00 88.56 170 ASP A O 1
ATOM 1347 N N . TYR A 1 171 ? 0.767 -1.410 -0.605 1.00 81.38 171 TYR A N 1
ATOM 1348 C CA . TYR A 1 171 ? 0.490 -1.682 0.806 1.00 81.38 171 TYR A CA 1
ATOM 1349 C C . TYR A 1 171 ? 1.655 -2.359 1.532 1.00 81.38 171 TYR A C 1
ATOM 1351 O O . TYR A 1 171 ? 1.732 -2.290 2.759 1.00 81.38 171 TYR A O 1
ATOM 1359 N N . GLU A 1 172 ? 2.575 -2.991 0.802 1.00 77.81 172 GLU A N 1
ATOM 1360 C CA . GLU A 1 172 ? 3.729 -3.668 1.396 1.00 77.81 172 GLU A CA 1
ATOM 1361 C C . GLU A 1 172 ? 4.894 -2.706 1.660 1.00 77.81 172 GLU A C 1
ATOM 1363 O O . GLU A 1 172 ? 5.880 -3.071 2.310 1.00 77.81 172 GLU A O 1
ATOM 1368 N N . ARG A 1 173 ? 4.812 -1.464 1.163 1.00 78.12 173 ARG A N 1
ATOM 1369 C CA . ARG A 1 173 ? 5.925 -0.518 1.238 1.00 78.12 173 ARG A CA 1
ATOM 1370 C C . ARG A 1 173 ? 5.881 0.335 2.485 1.00 78.12 173 ARG A C 1
ATOM 1372 O O . ARG A 1 173 ? 4.892 0.972 2.839 1.00 78.12 173 ARG A O 1
ATOM 1379 N N . THR A 1 174 ? 7.040 0.373 3.126 1.00 71.38 174 THR 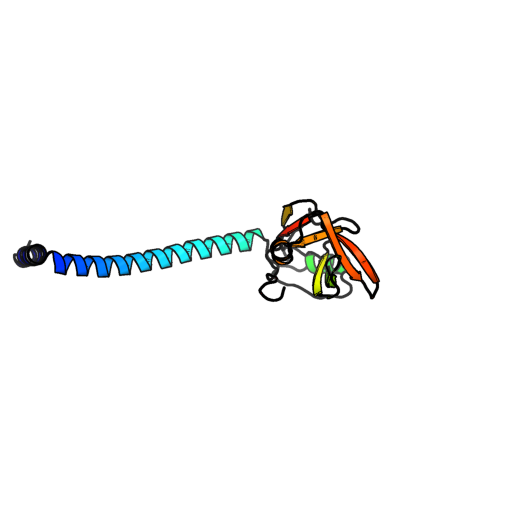A N 1
ATOM 1380 C CA . THR A 1 174 ? 7.294 1.225 4.273 1.00 71.38 174 THR A CA 1
ATOM 1381 C C . THR A 1 174 ? 7.233 2.697 3.851 1.00 71.38 174 THR A C 1
ATOM 1383 O O . THR A 1 174 ? 7.878 3.066 2.869 1.00 71.38 174 THR A O 1
ATOM 1386 N N . PRO A 1 175 ? 6.522 3.563 4.596 1.00 69.69 175 PRO A N 1
ATOM 1387 C CA . PRO A 1 175 ? 6.517 4.997 4.341 1.00 69.69 175 PRO A CA 1
ATOM 1388 C C . PRO A 1 175 ? 7.933 5.591 4.325 1.00 69.69 175 PRO A C 1
ATOM 1390 O O . PRO A 1 175 ? 8.777 5.183 5.131 1.00 69.69 175 PRO A O 1
ATOM 1393 N N . PRO A 1 176 ? 8.161 6.681 3.571 1.00 69.25 176 PRO A N 1
ATOM 1394 C CA . PRO A 1 176 ? 9.436 7.408 3.594 1.00 69.25 176 PRO A CA 1
ATOM 1395 C C . PRO A 1 176 ? 9.800 7.920 5.000 1.00 69.25 176 PRO A C 1
ATOM 1397 O O . PRO A 1 176 ? 10.967 7.999 5.373 1.00 69.25 176 PRO A O 1
ATOM 1400 N N . GLN A 1 177 ? 8.798 8.190 5.846 1.00 67.38 177 GLN A N 1
ATOM 1401 C CA . GLN A 1 177 ? 8.989 8.609 7.244 1.00 67.38 177 GLN A CA 1
ATOM 1402 C C . GLN A 1 177 ? 9.672 7.543 8.117 1.00 67.38 177 GLN A C 1
ATOM 1404 O O . GLN A 1 177 ? 10.186 7.860 9.188 1.00 67.38 177 GLN A O 1
ATOM 1409 N N . SER A 1 178 ? 9.664 6.286 7.677 1.00 56.53 178 SER A N 1
ATOM 1410 C CA . SER A 1 178 ? 10.271 5.148 8.367 1.00 56.53 178 SER A CA 1
ATOM 1411 C C . SER A 1 178 ? 11.509 4.611 7.633 1.00 56.53 178 SER A C 1
ATOM 1413 O O . SER A 1 178 ? 11.979 3.525 7.963 1.00 56.53 178 SER A O 1
ATOM 1415 N N . GLY A 1 179 ? 12.059 5.383 6.685 1.00 55.25 179 GLY A N 1
ATOM 1416 C CA . GLY A 1 179 ? 13.271 5.042 5.931 1.00 55.25 179 GLY A CA 1
ATOM 1417 C C . GLY A 1 179 ? 13.028 4.281 4.624 1.00 55.25 179 GLY A C 1
ATOM 1418 O O . GLY A 1 179 ? 13.942 3.596 4.168 1.00 55.25 179 GLY A O 1
ATOM 1419 N N . GLY A 1 180 ? 11.806 4.358 4.079 1.00 46.59 180 GLY A N 1
ATOM 1420 C CA . GLY A 1 180 ? 11.438 3.829 2.758 1.00 46.59 180 GLY A CA 1
ATOM 1421 C C . GLY A 1 180 ? 11.867 4.707 1.588 1.00 46.59 180 GLY A C 1
ATOM 1422 O O . GLY A 1 180 ? 12.069 5.925 1.799 1.00 46.59 180 GLY A O 1
#

Secondary structure (DSSP, 8-state):
--HHHHHHHHHHHHTHHHHHHHHHHHHHHHHHHHHHHHHHHHHHHHHHHHHHHT---------SS--HHHHHHHTTSTT------EEEEEEEEEETT----EEEEEEEES-SSS--SSPEEEEEE----TTEEEEEHHHHHHTT--TT-EEEEESSS-EEEEEEEEEEEETTSPPGGGT-

pLDDT: mean 88.05, std 7.71, range [46.59, 97.88]